Protein AF-A0A937H0Z6-F1 (afdb_monomer)

Structure (mmCIF, N/CA/C/O backbone):
data_AF-A0A937H0Z6-F1
#
_entry.id   AF-A0A937H0Z6-F1
#
loop_
_atom_site.group_PDB
_atom_site.id
_atom_site.type_symbol
_atom_site.label_atom_id
_atom_site.label_alt_id
_atom_site.label_comp_id
_atom_site.label_asym_id
_atom_site.label_entity_id
_atom_site.label_seq_id
_atom_site.pdbx_PDB_ins_code
_atom_site.Cartn_x
_atom_site.Cartn_y
_atom_site.Cartn_z
_atom_site.occupancy
_atom_site.B_iso_or_equiv
_atom_site.auth_seq_id
_atom_site.auth_comp_id
_atom_site.auth_asym_id
_atom_site.auth_atom_id
_atom_site.pdbx_PDB_model_num
ATOM 1 N N . GLN A 1 1 ? -21.531 11.263 10.137 1.00 83.12 1 GLN A N 1
ATOM 2 C CA . GLN A 1 1 ? -20.554 10.278 9.648 1.00 83.12 1 GLN A CA 1
ATOM 3 C C . GLN A 1 1 ? -20.146 10.658 8.237 1.00 83.12 1 GLN A C 1
ATOM 5 O O . GLN A 1 1 ? -21.005 11.003 7.431 1.00 83.12 1 GLN A O 1
ATOM 10 N N . SER A 1 2 ? -18.848 10.657 7.972 1.00 96.50 2 SER A N 1
ATOM 11 C CA . SER A 1 2 ? -18.255 10.782 6.645 1.00 96.50 2 SER A CA 1
ATOM 12 C C . SER A 1 2 ? -18.353 9.456 5.882 1.00 96.50 2 SER A C 1
ATOM 14 O O . SER A 1 2 ? -18.567 8.398 6.471 1.00 96.50 2 SER A O 1
ATOM 16 N N . HIS A 1 3 ? -18.179 9.496 4.560 1.00 96.88 3 HIS A N 1
ATOM 17 C CA . HIS A 1 3 ? -18.256 8.294 3.723 1.00 96.88 3 HIS A CA 1
ATOM 18 C C . HIS A 1 3 ? -17.221 7.224 4.116 1.00 96.88 3 HIS A C 1
ATOM 20 O O . HIS A 1 3 ? -17.542 6.038 4.140 1.00 96.88 3 HIS A O 1
ATOM 26 N N . ILE A 1 4 ? -16.000 7.638 4.473 1.00 96.0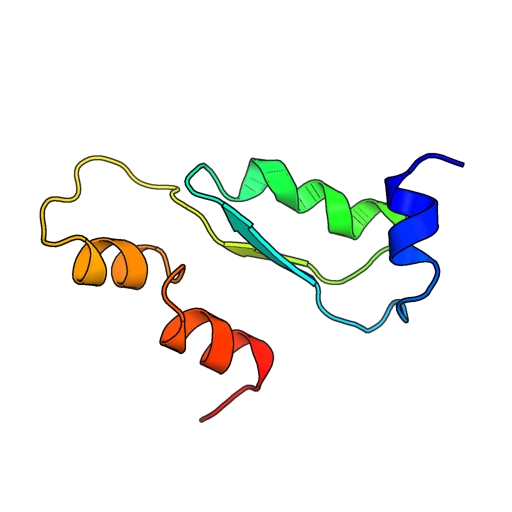0 4 ILE A N 1
ATOM 27 C CA . ILE A 1 4 ? -14.934 6.708 4.860 1.00 96.00 4 ILE A CA 1
ATOM 28 C C . ILE A 1 4 ? -15.213 6.019 6.200 1.00 96.00 4 ILE A C 1
ATOM 30 O O . ILE A 1 4 ? -14.912 4.839 6.340 1.00 96.00 4 ILE A O 1
ATOM 34 N N . GLU A 1 5 ? -15.841 6.713 7.156 1.00 96.81 5 GLU A N 1
ATOM 35 C CA . GLU A 1 5 ? -16.259 6.098 8.423 1.00 96.81 5 GLU A CA 1
ATOM 36 C C . GLU A 1 5 ? -17.252 4.962 8.163 1.00 96.81 5 GLU A C 1
ATOM 38 O O . GLU A 1 5 ? -17.082 3.879 8.702 1.00 96.81 5 GLU A O 1
ATOM 43 N N . VAL A 1 6 ? -18.228 5.163 7.271 1.00 97.00 6 VAL A N 1
ATOM 44 C CA . VAL A 1 6 ? -19.219 4.127 6.928 1.00 97.00 6 VAL A CA 1
ATOM 45 C C . VAL A 1 6 ? -18.574 2.914 6.251 1.00 97.00 6 VAL A C 1
ATOM 47 O O . VAL A 1 6 ? -18.962 1.784 6.525 1.00 97.00 6 VAL A O 1
ATOM 50 N N . LEU A 1 7 ? -17.592 3.126 5.369 1.00 95.31 7 LEU A N 1
ATOM 51 C CA . LEU A 1 7 ? -16.890 2.022 4.705 1.00 95.31 7 LEU A CA 1
ATOM 52 C C . LEU A 1 7 ? -16.045 1.202 5.684 1.00 95.31 7 LEU A C 1
ATOM 54 O O . LEU A 1 7 ? -16.021 -0.024 5.592 1.00 95.31 7 LEU A O 1
ATOM 58 N N . LEU A 1 8 ? -15.345 1.872 6.602 1.00 95.69 8 LEU A N 1
ATOM 59 C CA . LEU A 1 8 ? -14.446 1.210 7.546 1.00 95.69 8 LEU A CA 1
ATOM 60 C C . LEU A 1 8 ? -15.171 0.595 8.752 1.00 95.69 8 LEU A C 1
ATOM 62 O O . LEU A 1 8 ? -14.590 -0.273 9.391 1.00 95.69 8 LEU A O 1
ATOM 66 N N . ASP A 1 9 ? -16.416 0.984 9.044 1.00 95.19 9 ASP A N 1
ATOM 67 C CA . ASP A 1 9 ? -17.198 0.470 10.186 1.00 95.19 9 ASP A CA 1
ATOM 68 C C . ASP A 1 9 ? -17.434 -1.053 10.128 1.00 95.19 9 ASP A C 1
ATOM 70 O O . ASP A 1 9 ? -17.550 -1.722 11.152 1.00 95.19 9 ASP A O 1
ATOM 74 N N . TYR A 1 10 ? -17.437 -1.634 8.923 1.00 94.88 10 TYR A N 1
ATOM 75 C CA . TYR A 1 10 ? -17.591 -3.080 8.716 1.00 94.88 10 TYR A CA 1
ATOM 76 C C . TYR A 1 10 ? -16.285 -3.876 8.850 1.00 94.88 10 TYR A C 1
ATOM 78 O O . TYR A 1 10 ? -16.297 -5.103 8.730 1.00 94.88 10 TYR A O 1
ATOM 86 N N . ILE A 1 11 ? -15.154 -3.201 9.058 1.00 94.44 11 ILE A N 1
ATOM 87 C CA . ILE A 1 11 ? -13.824 -3.804 9.099 1.00 94.44 11 ILE A CA 1
ATOM 88 C C . ILE A 1 11 ? -13.297 -3.759 10.534 1.00 94.44 11 ILE A C 1
ATOM 90 O O . ILE A 1 11 ? -13.313 -2.723 11.194 1.00 94.44 11 ILE A O 1
ATOM 94 N N . SER A 1 12 ? -12.811 -4.896 11.037 1.00 95.00 12 SER A N 1
ATOM 95 C CA . SER A 1 12 ? -12.238 -4.948 12.385 1.00 95.00 12 SER A CA 1
ATOM 96 C C . SER A 1 12 ? -10.951 -4.121 12.466 1.00 95.00 12 SER A C 1
ATOM 98 O O . SER A 1 12 ? -10.110 -4.199 11.571 1.00 95.00 12 SER A O 1
ATOM 100 N N . LYS A 1 13 ? -10.757 -3.389 13.570 1.00 91.56 13 LYS A N 1
ATOM 101 C CA . LYS A 1 13 ? -9.631 -2.455 13.785 1.00 91.56 13 LYS A CA 1
ATOM 102 C C . LYS A 1 13 ? -8.229 -3.074 13.674 1.00 91.56 13 LYS A C 1
ATOM 104 O O . LYS A 1 13 ? -7.249 -2.366 13.462 1.00 91.56 13 LYS A O 1
ATOM 109 N N . ASP A 1 14 ? -8.115 -4.381 13.884 1.00 94.12 14 ASP A N 1
ATOM 110 C CA . ASP A 1 14 ? -6.876 -5.156 13.771 1.00 94.12 14 ASP A CA 1
ATOM 111 C C . ASP A 1 14 ? -6.551 -5.552 12.320 1.00 94.12 14 ASP A C 1
ATOM 113 O O . ASP A 1 14 ? -5.435 -5.997 12.033 1.00 94.12 14 ASP A O 1
ATOM 117 N N . THR A 1 15 ? -7.481 -5.320 11.390 1.00 95.06 15 THR A N 1
ATOM 118 C CA . THR A 1 15 ? -7.252 -5.464 9.953 1.00 95.06 15 THR A CA 1
ATOM 119 C C . THR A 1 15 ? -6.199 -4.463 9.493 1.00 95.06 15 THR A C 1
ATOM 121 O O . THR A 1 15 ? -6.251 -3.269 9.799 1.00 95.06 15 THR A O 1
ATOM 124 N N . LYS A 1 16 ? -5.229 -4.945 8.715 1.00 95.12 16 LYS A N 1
ATOM 125 C CA . LYS A 1 16 ? -4.248 -4.079 8.059 1.00 95.12 16 LYS A CA 1
ATOM 126 C C . LYS A 1 16 ? -4.854 -3.508 6.781 1.00 95.12 16 LYS A C 1
ATOM 128 O O . LYS A 1 16 ? -5.388 -4.259 5.970 1.00 95.12 16 LYS A O 1
ATOM 133 N N . LEU A 1 17 ? -4.707 -2.207 6.570 1.00 96.25 17 LEU A N 1
ATOM 134 C CA . LEU A 1 17 ? -5.062 -1.554 5.314 1.00 96.25 17 LEU A CA 1
ATOM 135 C C . LEU A 1 17 ? -3.821 -1.477 4.430 1.00 96.25 17 LEU A C 1
ATOM 137 O O . LEU A 1 17 ? -2.844 -0.827 4.798 1.00 96.25 17 LEU A O 1
ATOM 141 N N . ILE A 1 18 ? -3.854 -2.126 3.271 1.00 97.25 18 ILE A N 1
ATOM 142 C CA . ILE A 1 18 ? -2.850 -1.931 2.221 1.00 97.25 18 ILE A CA 1
ATOM 143 C C . ILE A 1 18 ? -3.464 -0.974 1.210 1.00 97.25 18 ILE A C 1
ATOM 145 O O . ILE A 1 18 ? -4.500 -1.281 0.622 1.00 97.25 18 ILE A O 1
ATOM 149 N N . THR A 1 19 ? -2.860 0.196 1.037 1.00 97.38 19 THR A N 1
ATOM 150 C CA . THR A 1 19 ? -3.308 1.185 0.050 1.00 97.38 19 THR A CA 1
ATOM 151 C C . THR A 1 19 ? -2.299 1.252 -1.082 1.00 97.38 19 THR A C 1
ATOM 153 O O . THR A 1 19 ? -1.105 1.080 -0.858 1.00 97.38 19 THR A O 1
ATOM 156 N N . VAL A 1 20 ? -2.782 1.466 -2.303 1.00 97.56 20 VAL A N 1
ATOM 157 C CA . VAL A 1 20 ? -1.952 1.505 -3.510 1.00 97.56 20 VAL A CA 1
ATOM 158 C C . VAL A 1 20 ? -2.371 2.715 -4.328 1.00 97.56 20 VAL A C 1
ATOM 160 O O . VAL A 1 20 ? -3.562 2.910 -4.575 1.00 97.56 20 VAL A O 1
ATOM 163 N N . ILE A 1 21 ? -1.405 3.533 -4.731 1.00 96.88 21 ILE A N 1
ATOM 164 C CA . ILE A 1 21 ? -1.636 4.698 -5.583 1.00 96.88 21 ILE A CA 1
ATOM 165 C C . ILE A 1 21 ? -0.449 4.910 -6.523 1.00 96.88 21 ILE A C 1
ATOM 167 O O . ILE A 1 21 ? 0.703 4.746 -6.128 1.00 96.88 21 ILE A O 1
ATOM 171 N N . ASP A 1 22 ? -0.728 5.321 -7.758 1.00 92.56 22 ASP A N 1
ATOM 172 C CA . ASP A 1 22 ? 0.284 5.878 -8.660 1.00 92.56 22 ASP A CA 1
ATOM 173 C C . ASP A 1 22 ? 0.583 7.333 -8.250 1.00 92.56 22 ASP A C 1
ATOM 175 O O . ASP A 1 22 ? 0.056 8.299 -8.800 1.00 92.56 22 ASP A O 1
ATOM 179 N N . GLY A 1 23 ? 1.313 7.472 -7.142 1.00 94.56 23 GLY A N 1
ATOM 180 C CA . GLY A 1 23 ? 1.639 8.741 -6.495 1.00 94.56 23 GLY A CA 1
ATOM 181 C C . GLY A 1 23 ? 2.242 8.531 -5.106 1.00 94.56 23 GLY A C 1
ATOM 182 O O . GLY A 1 23 ? 2.386 7.399 -4.650 1.00 94.56 23 GLY A O 1
ATOM 183 N N . HIS A 1 24 ? 2.585 9.616 -4.408 1.00 96.75 24 HIS A N 1
ATOM 184 C CA . HIS A 1 24 ? 3.273 9.502 -3.119 1.00 96.75 24 HIS A CA 1
ATOM 185 C C . HIS A 1 24 ? 2.410 8.764 -2.072 1.00 96.75 24 HIS A C 1
ATOM 187 O O . HIS A 1 24 ? 1.270 9.186 -1.830 1.00 96.75 24 HIS A O 1
ATOM 193 N N . PRO A 1 25 ? 2.937 7.728 -1.383 1.00 97.50 25 PRO A N 1
ATOM 194 C CA . PRO A 1 25 ? 2.161 6.852 -0.490 1.00 97.50 25 PRO A CA 1
ATOM 195 C C . PRO A 1 25 ? 1.474 7.600 0.665 1.00 97.50 25 PRO A C 1
ATOM 197 O O . PRO A 1 25 ? 0.372 7.247 1.093 1.00 97.50 25 PRO A O 1
ATOM 200 N N . MET A 1 26 ? 2.077 8.698 1.132 1.00 97.06 26 MET A N 1
ATOM 201 C CA . MET A 1 26 ? 1.504 9.552 2.187 1.00 97.06 26 MET A CA 1
ATOM 202 C C . MET A 1 26 ? 0.142 10.168 1.829 1.00 97.06 26 MET A C 1
ATOM 204 O O . MET A 1 26 ? -0.602 10.553 2.726 1.00 97.06 26 MET A O 1
ATOM 208 N N . THR A 1 27 ? -0.230 10.219 0.546 1.00 97.75 27 THR A N 1
ATOM 209 C CA . THR A 1 27 ? -1.548 10.708 0.100 1.00 97.75 27 THR A CA 1
ATOM 210 C C . THR A 1 27 ? -2.701 9.917 0.726 1.00 97.75 27 THR A C 1
ATOM 212 O O . THR A 1 27 ? -3.747 10.487 1.035 1.00 97.75 27 THR A O 1
ATOM 215 N N . LEU A 1 28 ? -2.514 8.612 0.952 1.00 97.69 28 LEU A N 1
ATOM 216 C CA . LEU A 1 28 ? -3.546 7.716 1.488 1.00 97.69 28 LEU A CA 1
ATOM 217 C C . LEU A 1 28 ? -3.253 7.225 2.912 1.00 97.69 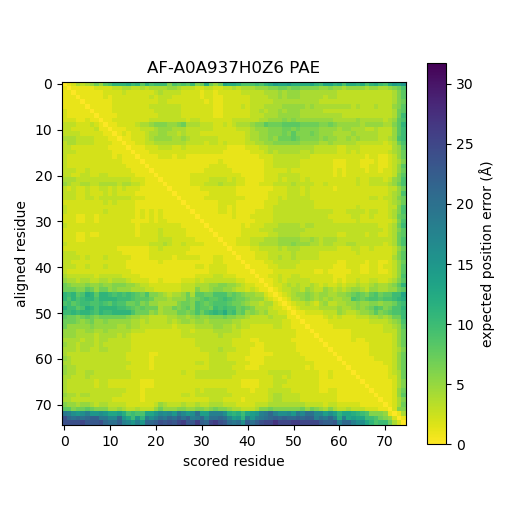28 LEU A C 1
ATOM 219 O O . LEU A 1 28 ? -4.070 6.510 3.489 1.00 97.69 28 LEU A O 1
ATOM 223 N N . SER A 1 29 ? -2.120 7.605 3.512 1.00 96.69 29 SER A N 1
ATOM 224 C CA . SER A 1 29 ? -1.717 7.095 4.832 1.00 96.69 29 SER A CA 1
ATOM 225 C C . SER A 1 29 ? -2.669 7.511 5.959 1.00 96.69 29 SER A C 1
ATOM 227 O O . SER A 1 29 ? -2.741 6.835 6.982 1.00 96.69 29 SER A O 1
ATOM 229 N N . TRP A 1 30 ? -3.415 8.605 5.780 1.00 97.00 30 TRP A N 1
ATOM 230 C CA . TRP A 1 30 ? -4.362 9.121 6.771 1.00 97.00 30 TRP A CA 1
ATOM 231 C C . TRP A 1 30 ? -5.573 8.205 6.998 1.00 97.00 30 TRP A C 1
ATOM 233 O O . TRP A 1 30 ? -6.198 8.298 8.053 1.00 97.00 30 TRP A O 1
ATOM 243 N N . LEU A 1 31 ? -5.895 7.309 6.054 1.00 96.81 31 LEU A N 1
ATOM 244 C CA . LEU A 1 31 ? -7.056 6.414 6.152 1.00 96.81 31 LEU A CA 1
ATOM 245 C C . LEU A 1 31 ? -7.003 5.531 7.408 1.00 96.81 31 LEU A C 1
ATOM 247 O O . LEU A 1 31 ? -8.030 5.292 8.041 1.00 96.81 31 LEU A O 1
ATOM 251 N N . GLY A 1 32 ? -5.804 5.116 7.827 1.00 95.88 32 GLY A N 1
ATOM 252 C CA . GLY A 1 32 ? -5.612 4.372 9.072 1.00 95.88 32 GLY A CA 1
ATOM 253 C C . GLY A 1 32 ? -6.037 5.142 10.316 1.00 95.88 32 GLY A C 1
ATOM 254 O O . GLY A 1 32 ? -6.563 4.548 11.253 1.00 95.88 32 GLY A O 1
ATOM 255 N N . SER A 1 33 ? -5.876 6.464 10.318 1.00 95.75 33 SER A N 1
ATOM 256 C CA . SER A 1 33 ? -6.163 7.314 11.476 1.00 95.75 33 SER A CA 1
ATOM 257 C C . SER A 1 33 ? -7.656 7.487 11.758 1.00 95.75 33 SER A C 1
ATOM 259 O O . SER A 1 33 ? -7.992 7.923 12.853 1.00 95.75 33 SER A O 1
ATOM 261 N N . VAL A 1 34 ? -8.548 7.133 10.820 1.00 96.38 34 VAL A N 1
ATOM 262 C CA . VAL A 1 34 ? -10.008 7.257 11.002 1.00 96.38 34 VAL A CA 1
ATOM 263 C C . VAL A 1 34 ? -10.487 6.413 12.191 1.00 96.38 34 VAL A C 1
ATOM 265 O O . VAL A 1 34 ? -11.166 6.931 13.070 1.00 96.38 34 VAL A O 1
ATOM 268 N N . PHE A 1 35 ? -10.072 5.141 12.258 1.00 96.50 35 PHE A N 1
ATOM 269 C CA . PHE A 1 35 ? -10.399 4.221 13.365 1.00 96.50 35 PHE A CA 1
ATOM 270 C C . PHE A 1 35 ? -9.177 3.516 13.984 1.00 96.50 35 PHE A C 1
ATOM 272 O O . PHE A 1 35 ? -9.324 2.603 14.794 1.00 96.50 35 PHE A O 1
ATOM 279 N N . GLY A 1 36 ? -7.959 3.942 13.639 1.00 95.00 36 GLY A N 1
ATOM 280 C CA . GLY A 1 36 ? -6.717 3.396 14.196 1.00 95.00 36 GLY A CA 1
ATOM 281 C C . GLY A 1 36 ? -6.240 2.089 13.550 1.00 95.00 36 GLY A C 1
ATOM 282 O O . GLY A 1 36 ? -5.549 1.309 14.204 1.00 95.00 36 GLY A O 1
ATOM 283 N N . HIS A 1 37 ? -6.582 1.842 12.284 1.00 97.00 37 HIS A N 1
ATOM 284 C CA . HIS A 1 37 ? -6.090 0.681 11.541 1.00 97.00 37 HIS A CA 1
ATOM 285 C C . HIS A 1 37 ? -4.594 0.807 11.238 1.00 97.00 37 HIS A C 1
ATOM 287 O O . HIS A 1 37 ? -4.099 1.872 10.846 1.00 97.00 37 HIS A O 1
ATOM 293 N N . LYS A 1 38 ? -3.866 -0.312 11.307 1.00 95.50 38 LYS A N 1
ATOM 294 C CA . LYS A 1 38 ? -2.488 -0.362 10.807 1.00 95.50 38 LYS A CA 1
ATOM 295 C C . LYS A 1 38 ? -2.502 -0.205 9.286 1.00 95.50 38 LYS A C 1
ATOM 297 O O . LYS A 1 38 ? -3.078 -1.037 8.594 1.00 95.50 38 LYS A O 1
ATOM 302 N N . THR A 1 39 ? -1.840 0.826 8.767 1.00 96.25 39 THR A N 1
ATOM 303 C CA . THR A 1 39 ? -1.789 1.107 7.322 1.00 96.25 39 THR A CA 1
ATOM 304 C C . THR A 1 39 ? -0.408 0.809 6.752 1.00 96.25 39 THR A C 1
ATOM 306 O O . THR A 1 39 ? 0.605 1.129 7.371 1.00 96.25 39 THR A O 1
ATOM 309 N N . ILE A 1 40 ? -0.377 0.198 5.571 1.00 97.31 40 ILE A N 1
ATOM 310 C CA . ILE A 1 40 ? 0.809 -0.061 4.756 1.00 97.31 40 ILE A CA 1
ATOM 311 C C . ILE A 1 40 ? 0.596 0.692 3.436 1.00 97.31 40 ILE A C 1
ATOM 313 O O . ILE A 1 40 ? -0.060 0.162 2.536 1.00 97.31 40 ILE A O 1
ATOM 317 N N . PRO A 1 41 ? 1.050 1.953 3.341 1.00 97.62 41 PRO A N 1
ATOM 318 C CA . PRO A 1 41 ? 0.822 2.761 2.157 1.00 97.62 41 PRO A CA 1
ATOM 319 C C . PRO A 1 41 ? 1.883 2.473 1.093 1.00 97.62 41 PRO A C 1
ATOM 321 O O . PRO A 1 41 ? 3.076 2.644 1.340 1.00 97.62 41 PRO A O 1
ATOM 324 N N . LEU A 1 42 ? 1.441 2.047 -0.088 1.00 98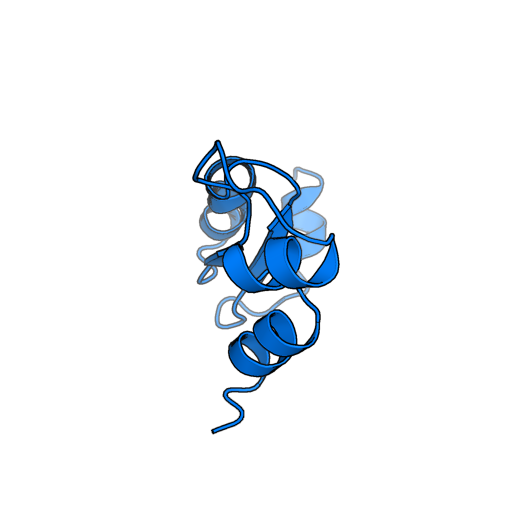.00 42 LEU A N 1
ATOM 325 C CA . LEU A 1 42 ? 2.282 1.758 -1.247 1.00 98.00 42 LEU A CA 1
ATOM 326 C C . LEU A 1 42 ? 2.050 2.810 -2.330 1.00 98.00 42 LEU A C 1
ATOM 328 O O . LEU A 1 42 ? 0.918 3.235 -2.579 1.00 98.00 42 LEU A O 1
ATOM 332 N N . GLY A 1 43 ? 3.133 3.234 -2.970 1.00 96.94 43 GLY A N 1
ATOM 333 C CA . GLY A 1 43 ? 3.087 4.233 -4.022 1.00 96.94 43 GLY A CA 1
ATOM 334 C C . GLY A 1 43 ? 4.471 4.691 -4.456 1.00 96.94 43 GLY A C 1
ATOM 335 O O . GLY A 1 43 ? 5.493 4.203 -3.976 1.00 96.94 43 GLY A O 1
ATOM 336 N N . VAL A 1 44 ? 4.484 5.652 -5.366 1.00 95.69 44 VAL A N 1
ATOM 337 C CA . VAL A 1 44 ? 5.687 6.209 -5.983 1.00 95.69 44 VAL A CA 1
ATOM 338 C C . VAL A 1 44 ? 6.244 7.330 -5.106 1.00 95.69 44 VAL A C 1
ATOM 340 O O . VAL A 1 44 ? 5.644 8.396 -4.994 1.00 95.69 44 VAL A O 1
ATOM 343 N N . ASP A 1 45 ? 7.394 7.107 -4.477 1.00 94.12 45 ASP A N 1
ATOM 344 C CA . ASP A 1 45 ? 8.058 8.063 -3.573 1.00 94.12 45 ASP A CA 1
ATOM 345 C C . ASP A 1 45 ? 9.411 8.578 -4.101 1.00 94.12 45 ASP A C 1
ATOM 347 O O . ASP A 1 45 ? 10.022 9.472 -3.512 1.00 94.12 45 ASP A O 1
ATOM 351 N N . ARG A 1 46 ? 9.875 8.039 -5.232 1.00 92.19 46 ARG A N 1
ATOM 352 C CA . ARG A 1 46 ? 11.124 8.411 -5.902 1.00 92.19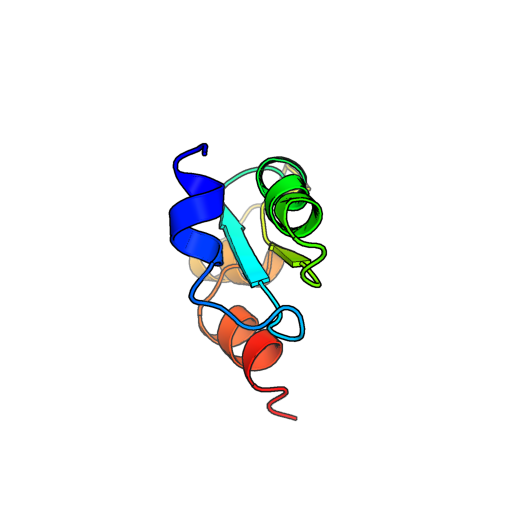 46 ARG A CA 1
ATOM 353 C C . ARG A 1 46 ? 10.859 8.652 -7.383 1.00 92.19 46 ARG A C 1
ATOM 355 O O . ARG A 1 46 ? 9.976 8.040 -7.972 1.00 92.19 46 ARG A O 1
ATOM 362 N N . PHE A 1 47 ? 11.635 9.562 -7.965 1.00 85.38 47 PHE A N 1
ATOM 363 C CA . PHE A 1 47 ? 11.542 9.949 -9.374 1.00 85.38 47 PHE A CA 1
ATOM 364 C C . PHE A 1 47 ? 12.818 9.571 -10.136 1.00 85.38 47 PHE A C 1
ATOM 366 O O . PHE A 1 47 ? 13.882 9.402 -9.536 1.00 85.38 47 PHE A O 1
ATOM 373 N N . GLY A 1 48 ? 12.719 9.499 -11.469 1.00 87.88 48 GLY A N 1
ATOM 374 C CA . GLY A 1 48 ? 13.865 9.313 -12.372 1.00 87.88 48 GLY A CA 1
ATOM 375 C C . GLY A 1 48 ? 14.173 7.864 -12.755 1.00 87.88 48 GLY A C 1
ATOM 376 O O . GLY A 1 48 ? 15.190 7.606 -13.394 1.00 87.88 48 GLY A O 1
ATOM 377 N N . GLN A 1 49 ? 13.314 6.916 -12.385 1.00 92.31 49 GLN A N 1
ATOM 378 C CA . GLN A 1 49 ? 13.460 5.512 -12.755 1.00 92.31 49 GLN A CA 1
ATOM 379 C C . GLN A 1 49 ? 13.126 5.338 -14.241 1.00 92.31 49 GLN A C 1
ATOM 381 O O . GLN A 1 49 ? 12.150 5.887 -14.751 1.00 92.31 49 GLN A O 1
ATOM 386 N N . THR A 1 50 ? 13.948 4.559 -14.937 1.00 90.06 50 THR A N 1
ATOM 387 C CA . THR A 1 50 ? 13.716 4.166 -16.330 1.00 90.06 50 THR A CA 1
ATOM 388 C C . THR A 1 50 ? 13.683 2.649 -16.394 1.00 90.06 50 THR A C 1
ATOM 390 O O . THR A 1 50 ? 14.449 1.977 -15.708 1.00 90.06 50 THR A O 1
ATOM 393 N N . GLY A 1 51 ? 12.764 2.101 -17.178 1.00 90.38 51 GLY A N 1
ATOM 394 C CA . GLY A 1 51 ? 12.525 0.665 -17.227 1.00 90.38 51 GLY A C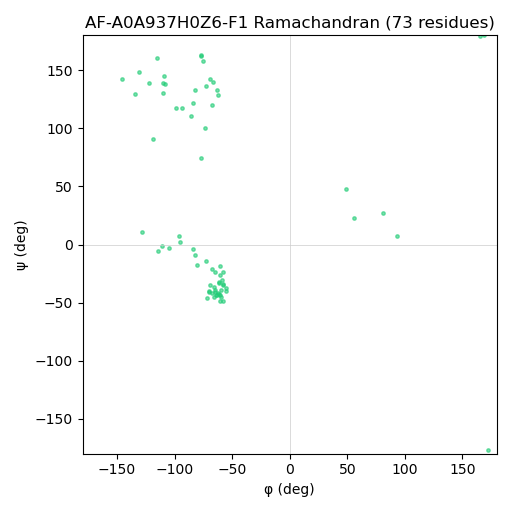A 1
ATOM 395 C C . GLY A 1 51 ? 11.203 0.362 -17.910 1.00 90.38 51 GLY A C 1
ATOM 396 O O . GLY A 1 51 ? 10.491 1.271 -18.345 1.00 90.38 51 GLY A O 1
ATOM 397 N N . ASN A 1 52 ? 10.873 -0.922 -18.019 1.00 95.06 52 ASN A N 1
ATOM 398 C CA . ASN A 1 52 ? 9.542 -1.309 -18.468 1.00 95.06 52 ASN A CA 1
ATOM 399 C C . ASN A 1 52 ? 8.523 -1.127 -17.323 1.00 95.06 52 ASN A C 1
ATOM 401 O O . ASN A 1 52 ? 8.888 -1.046 -16.153 1.00 95.06 52 ASN A O 1
ATOM 405 N N . ILE A 1 53 ? 7.232 -1.086 -17.662 1.00 92.62 53 ILE A N 1
ATOM 406 C CA . ILE A 1 53 ? 6.146 -0.850 -16.692 1.00 92.62 53 ILE A CA 1
ATOM 407 C C . ILE A 1 53 ? 6.179 -1.856 -15.533 1.00 92.62 53 ILE A C 1
ATOM 409 O O . ILE A 1 53 ? 5.957 -1.479 -14.386 1.00 92.62 53 ILE A O 1
ATOM 413 N N . LYS A 1 54 ? 6.470 -3.130 -15.818 1.00 94.25 54 LYS A N 1
ATOM 414 C CA . LYS A 1 54 ? 6.501 -4.186 -14.804 1.00 94.25 54 LYS A CA 1
ATOM 415 C C . LYS A 1 54 ? 7.633 -3.954 -13.806 1.00 94.25 54 LYS A C 1
ATOM 417 O O . LYS A 1 54 ? 7.393 -4.038 -12.607 1.00 94.25 54 LYS A O 1
ATOM 422 N N . ASP A 1 55 ? 8.821 -3.615 -14.298 1.00 94.50 55 ASP A N 1
ATOM 423 C CA . ASP A 1 55 ? 9.977 -3.317 -13.449 1.00 94.50 55 ASP A CA 1
ATOM 424 C C . ASP A 1 55 ? 9.694 -2.102 -12.560 1.00 94.50 55 ASP A C 1
ATOM 426 O O . ASP A 1 55 ? 9.986 -2.134 -11.369 1.00 94.50 55 ASP A O 1
ATOM 430 N N . LEU A 1 56 ? 9.062 -1.058 -13.112 1.00 94.44 56 LEU A N 1
ATOM 431 C CA . LEU A 1 56 ? 8.684 0.133 -12.347 1.00 94.44 56 LEU A CA 1
ATOM 432 C C . LEU A 1 56 ? 7.640 -0.184 -11.268 1.00 94.44 56 LEU A C 1
ATOM 434 O O . LEU A 1 56 ? 7.756 0.292 -10.144 1.00 94.44 56 LEU A O 1
ATOM 438 N N . PHE A 1 57 ? 6.642 -1.018 -11.562 1.00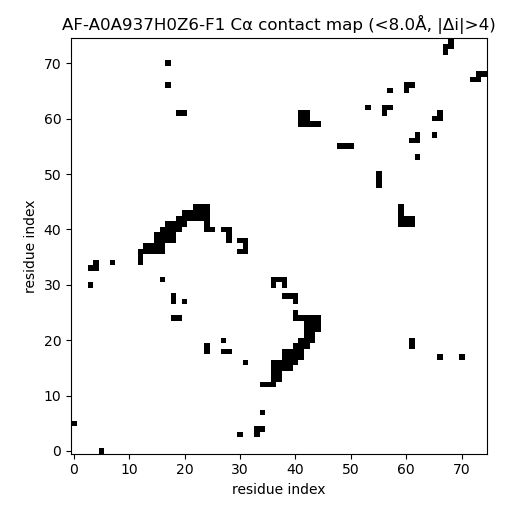 95.38 57 PHE A N 1
ATOM 439 C CA . PHE A 1 57 ? 5.659 -1.421 -10.553 1.00 95.38 57 PHE A CA 1
ATOM 440 C C . PHE A 1 57 ? 6.285 -2.248 -9.430 1.00 95.38 57 PHE A C 1
ATOM 442 O O . PHE A 1 57 ? 5.916 -2.071 -8.269 1.00 95.38 57 PHE A O 1
ATOM 449 N N . THR A 1 58 ? 7.252 -3.108 -9.753 1.00 95.50 58 THR A N 1
ATOM 450 C CA . THR A 1 58 ? 7.999 -3.864 -8.744 1.00 95.50 58 THR A CA 1
ATOM 451 C C . THR A 1 58 ? 8.933 -2.982 -7.922 1.00 95.50 58 THR A C 1
ATOM 453 O O . THR A 1 58 ? 8.970 -3.136 -6.704 1.00 95.50 58 THR A O 1
ATOM 456 N N . GLU A 1 59 ? 9.608 -2.007 -8.533 1.00 95.19 59 GLU A N 1
ATOM 457 C CA . GLU A 1 59 ? 10.451 -1.026 -7.828 1.00 95.19 59 GLU A CA 1
ATOM 458 C C . GLU A 1 59 ? 9.681 -0.268 -6.730 1.00 95.19 59 GLU A C 1
ATOM 460 O O . GLU A 1 59 ? 10.217 -0.014 -5.651 1.00 95.19 59 GLU A O 1
ATOM 465 N N . PHE A 1 60 ? 8.405 0.049 -6.971 1.00 95.94 60 PHE A N 1
ATOM 466 C CA . PHE A 1 60 ? 7.537 0.723 -5.995 1.00 95.94 60 PHE A CA 1
ATOM 467 C C . PHE A 1 60 ? 6.646 -0.230 -5.182 1.00 95.94 60 PHE A C 1
ATOM 469 O O . PHE A 1 60 ? 5.784 0.227 -4.433 1.00 95.94 60 PHE A O 1
ATOM 476 N N . ALA A 1 61 ? 6.840 -1.548 -5.312 1.00 95.94 61 ALA A N 1
ATOM 477 C CA . ALA A 1 61 ? 6.045 -2.590 -4.655 1.00 95.94 61 ALA A CA 1
ATOM 478 C C . ALA A 1 61 ? 4.524 -2.508 -4.919 1.00 95.94 61 ALA A C 1
ATOM 480 O O . ALA A 1 61 ? 3.726 -3.034 -4.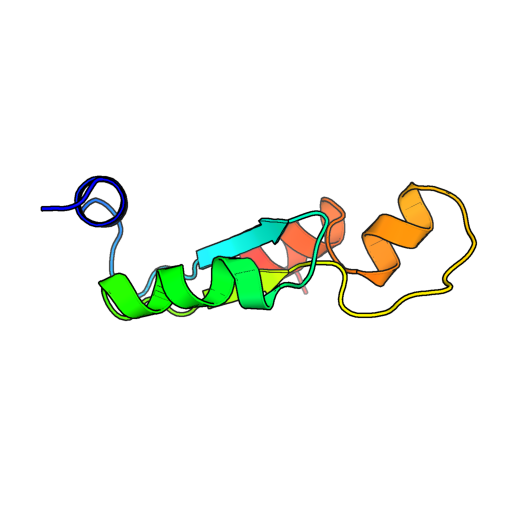143 1.00 95.94 61 ALA A O 1
ATOM 481 N N . ILE A 1 62 ? 4.114 -1.873 -6.020 1.00 96.56 62 ILE A N 1
ATOM 482 C CA . ILE A 1 62 ? 2.709 -1.734 -6.438 1.00 96.56 62 ILE A CA 1
ATOM 483 C C . ILE A 1 62 ? 2.282 -2.812 -7.445 1.00 96.56 62 ILE A C 1
ATOM 485 O O . ILE A 1 62 ? 1.147 -2.807 -7.920 1.00 96.56 6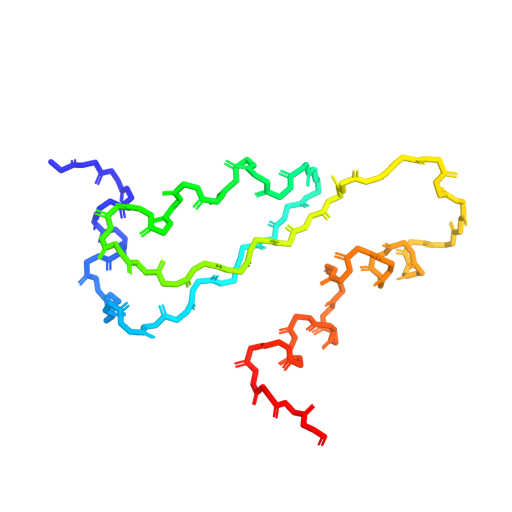2 ILE A O 1
ATOM 489 N N . ASP A 1 63 ? 3.171 -3.750 -7.780 1.00 95.94 63 ASP A N 1
ATOM 490 C CA . ASP A 1 63 ? 2.814 -4.933 -8.556 1.00 95.94 63 ASP A CA 1
ATOM 491 C C . ASP A 1 63 ? 2.051 -5.973 -7.711 1.00 95.94 63 ASP A C 1
ATOM 493 O O . ASP A 1 63 ? 2.153 -6.031 -6.483 1.00 95.94 63 ASP A O 1
ATOM 497 N N . SER A 1 64 ? 1.293 -6.840 -8.382 1.00 94.94 64 SER A N 1
ATOM 498 C CA . SER A 1 64 ? 0.427 -7.820 -7.722 1.00 94.94 64 SER A CA 1
ATOM 499 C C . SER A 1 64 ? 1.171 -8.830 -6.842 1.00 94.94 64 SER A C 1
ATOM 501 O O . SER A 1 64 ? 0.609 -9.255 -5.831 1.00 94.94 64 SER A O 1
ATOM 503 N N . ASN A 1 65 ? 2.405 -9.219 -7.188 1.00 95.56 65 ASN A N 1
ATOM 504 C CA . ASN A 1 65 ? 3.178 -10.164 -6.378 1.00 95.56 65 ASN A CA 1
ATOM 505 C C . ASN A 1 65 ? 3.637 -9.495 -5.084 1.00 95.56 65 ASN A C 1
ATOM 507 O O . ASN A 1 65 ? 3.447 -10.060 -4.008 1.00 95.56 65 ASN A O 1
ATOM 511 N N . SER A 1 66 ? 4.168 -8.273 -5.175 1.00 96.00 66 SER A N 1
ATOM 512 C CA . SER A 1 66 ? 4.567 -7.485 -4.004 1.00 96.00 66 SER A CA 1
ATOM 513 C C . SER A 1 66 ? 3.390 -7.257 -3.051 1.00 96.00 66 SER A C 1
ATOM 515 O O . SER A 1 66 ? 3.493 -7.557 -1.860 1.00 96.00 66 SER A O 1
ATOM 517 N N . ILE A 1 67 ? 2.236 -6.828 -3.576 1.00 96.00 67 ILE A N 1
ATOM 518 C CA . ILE A 1 67 ? 1.014 -6.613 -2.783 1.00 96.00 67 ILE A CA 1
ATOM 519 C C . ILE A 1 67 ? 0.559 -7.912 -2.102 1.00 96.00 67 ILE A C 1
ATOM 521 O O . ILE A 1 67 ? 0.242 -7.911 -0.910 1.00 96.00 67 ILE A O 1
ATOM 525 N N . SER A 1 68 ? 0.549 -9.030 -2.835 1.00 95.38 68 SER A N 1
ATOM 526 C CA . SER A 1 68 ? 0.130 -10.330 -2.295 1.00 95.38 68 SER A CA 1
ATOM 527 C C . SER A 1 68 ? 1.066 -10.811 -1.186 1.00 95.38 68 SER A C 1
ATOM 529 O O . SER A 1 68 ? 0.598 -11.242 -0.133 1.00 95.38 68 SER A O 1
ATOM 531 N N . ASN A 1 69 ? 2.380 -10.677 -1.373 1.00 95.25 69 ASN A N 1
ATOM 532 C CA . ASN A 1 69 ? 3.364 -11.054 -0.359 1.00 95.25 69 ASN A CA 1
ATOM 533 C C . ASN A 1 69 ? 3.194 -10.231 0.925 1.00 95.25 69 ASN A C 1
ATOM 535 O O . ASN A 1 69 ? 3.206 -10.800 2.016 1.00 95.25 69 ASN A O 1
ATOM 539 N N . ILE A 1 70 ? 2.959 -8.920 0.805 1.00 94.88 70 ILE A N 1
ATOM 540 C CA . ILE A 1 70 ? 2.695 -8.029 1.948 1.00 94.88 70 ILE A CA 1
ATOM 541 C C . ILE A 1 70 ? 1.399 -8.420 2.673 1.00 94.88 70 ILE A C 1
ATOM 543 O O . ILE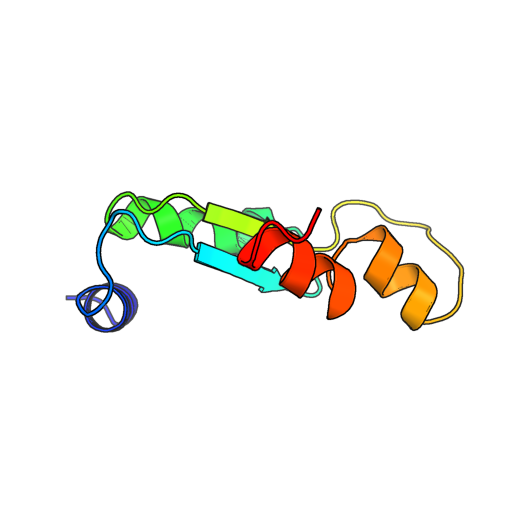 A 1 70 ? 1.354 -8.428 3.906 1.00 94.88 70 ILE A O 1
ATOM 547 N N . GLY A 1 71 ? 0.335 -8.722 1.923 1.00 93.12 71 GLY A N 1
ATOM 548 C CA . GLY A 1 71 ? -0.979 -9.051 2.480 1.00 93.12 71 GLY A CA 1
ATOM 549 C C . GLY A 1 71 ? -1.023 -10.396 3.192 1.00 93.12 71 GLY A C 1
ATOM 550 O O . GLY A 1 71 ? -1.610 -10.504 4.269 1.00 93.12 71 GLY A O 1
ATOM 551 N N . PHE A 1 72 ? -0.375 -11.406 2.617 1.00 90.06 72 PHE A N 1
ATOM 552 C CA . PHE A 1 72 ? -0.479 -12.784 3.087 1.00 90.06 72 PHE A CA 1
ATOM 553 C C . PHE A 1 72 ? 0.749 -13.274 3.864 1.00 90.06 72 PHE A C 1
ATOM 555 O O . PHE A 1 72 ? 0.701 -14.383 4.388 1.00 90.06 72 PHE A O 1
ATOM 562 N N . ASN A 1 73 ? 1.816 -12.467 3.995 1.00 73.81 73 ASN A N 1
ATOM 563 C CA . ASN A 1 73 ? 3.096 -12.894 4.579 1.00 73.81 73 ASN A CA 1
ATOM 564 C C . ASN A 1 73 ? 3.575 -14.224 3.958 1.00 73.81 73 ASN A C 1
ATOM 566 O O . ASN A 1 73 ? 3.920 -15.170 4.670 1.00 73.81 73 ASN A O 1
ATOM 570 N N . ILE A 1 74 ? 3.539 -14.318 2.627 1.00 58.28 74 ILE A N 1
ATOM 571 C CA . ILE A 1 74 ? 4.040 -15.499 1.918 1.00 58.28 74 ILE A CA 1
ATOM 572 C C . ILE A 1 74 ? 5.570 -15.437 1.993 1.00 58.28 74 ILE A C 1
ATOM 574 O O . ILE A 1 74 ? 6.184 -14.633 1.294 1.00 58.28 74 ILE A O 1
ATOM 578 N N . ASN A 1 75 ? 6.152 -16.204 2.919 1.00 47.34 75 ASN A N 1
ATOM 579 C CA . ASN A 1 75 ? 7.595 -16.458 2.980 1.00 47.34 75 ASN A CA 1
ATOM 580 C C . ASN A 1 75 ? 7.998 -17.457 1.897 1.00 47.34 75 ASN A C 1
ATOM 582 O O . ASN A 1 75 ? 7.292 -18.486 1.777 1.00 47.34 75 ASN A O 1
#

pLDDT: mean 93.61, std 7.7, range [47.34, 98.0]

Solvent-accessible surface area (backbone atoms only — not comparable to full-atom values): 4621 Å² total; per-residue (Å²): 135,56,74,65,56,64,66,49,68,83,51,63,55,86,48,71,45,77,46,79,45,99,37,52,25,74,80,62,47,62,66,21,67,78,77,61,27,52,60,48,56,29,25,45,81,78,82,88,86,81,74,56,72,67,57,52,28,50,76,39,43,66,29,73,66,49,46,47,34,71,74,67,66,67,124

Secondary structure (DSSP, 8-state):
--HHHHHHTTS-TTSPEEEEESS-GGGTGGGGGGTT--EEEEE-------S-HHHHHHHTT-SHHHHHHHHHT--

Foldseek 3Di:
DDPLCVVCVVPDQADEAEAEDQDDQVVCCCSCVSRPHHYDGFYDPDDDDDDDPQVVCVVRLNDPVSVCCVRPVPD

Radius of gyration: 14.05 Å; Cα contacts (8 Å, |Δi|>4): 92; chains: 1; bounding box: 34×27×33 Å

Nearest PDB structures (foldseek):
  4w8i-assembly1_A  TM=4.261E-01  e=1.197E+00  Legionella pneumophila str. Paris
  5vjn-assembly1_B  TM=4.781E-01  e=2.333E+00  Saccharomyces cerevisiae
  6byf-assembly6_F  TM=3.682E-01  e=1.563E+00  Saccharomyces cerevisiae S288C
  5vjn-assembly1_A  TM=4.962E-01  e=3.978E+00  Saccharomyces cerevisiae
  1g2p-assembly1_A-2  TM=4.694E-01  e=3.978E+00  Saccharomyces cerevisiae

Mean predicted aligned error: 3.53 Å

Sequence (75 aa):
QSHIEVLLDYISKDTKLITVIDGHPMTLSWLGSVFGHKTIPLGVDRFGQTGNIKDLFTEFAIDSNSISNIGFNIN